Protein AF-A0A0F9J0K7-F1 (afdb_monomer)

pLDDT: mean 84.95, std 15.83, range [40.97, 98.31]

Mean predicted aligned error: 7.35 Å

Solvent-accessible surface area (backbone atoms only — not comparable to full-atom values): 5334 Å² total; per-residue (Å²): 134,86,79,78,76,76,84,81,73,52,50,65,62,50,36,67,70,46,55,84,46,34,69,56,44,37,51,51,50,51,50,48,30,70,74,75,48,79,60,73,61,47,81,35,80,68,33,55,81,31,42,44,37,54,52,41,40,74,74,71,24,55,48,46,27,33,15,81,48,38,56,86,97,31,42,68,49,66,82,92,47,85,79,81,76,70,87,124

Radius of gyration: 15.51 Å; Cα contacts (8 Å, |Δi|>4): 105; chains: 1; bounding box: 31×31×49 Å

Sequence (88 aa):
MAKTRKKTLTADEWREQLEPFDSWNRRLILATFGLLGIPSTYLDVGSGTGAMTAIARSIGIDALGVDVIARDPDKYYDLNAPMNLDRQ

Structure (mmCIF, N/CA/C/O backbone):
data_AF-A0A0F9J0K7-F1
#
_entry.id   AF-A0A0F9J0K7-F1
#
loop_
_atom_site.group_PDB
_atom_site.id
_atom_site.type_symbol
_atom_site.label_atom_id
_atom_site.label_alt_id
_atom_site.label_comp_id
_atom_site.label_asym_id
_atom_site.label_entity_id
_atom_site.label_seq_id
_atom_site.pdbx_PDB_ins_code
_atom_site.Cartn_x
_atom_site.Cartn_y
_atom_site.Cartn_z
_atom_site.occupancy
_atom_site.B_iso_or_equiv
_atom_site.auth_seq_id
_atom_site.auth_comp_id
_atom_site.auth_asym_id
_atom_site.auth_atom_id
_atom_site.pdbx_PDB_model_num
ATOM 1 N N . MET A 1 1 ? 10.080 15.443 -37.269 1.00 51.34 1 MET A N 1
ATOM 2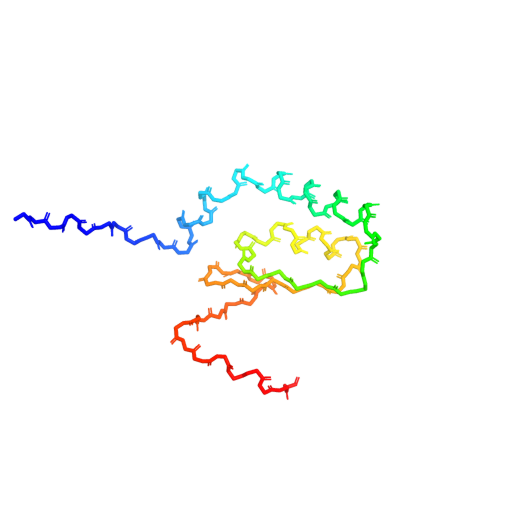 C CA . MET A 1 1 ? 10.530 15.353 -35.862 1.00 51.34 1 MET A CA 1
ATOM 3 C C . MET A 1 1 ? 10.296 13.931 -35.376 1.00 51.34 1 MET A C 1
ATOM 5 O O . MET A 1 1 ? 9.147 13.510 -35.322 1.00 51.34 1 MET A O 1
ATOM 9 N N . ALA A 1 2 ? 11.355 13.161 -35.117 1.00 52.88 2 ALA A N 1
ATOM 10 C CA . ALA A 1 2 ? 11.219 11.808 -34.582 1.00 52.88 2 ALA A CA 1
ATOM 11 C C . ALA A 1 2 ? 10.761 11.892 -33.118 1.00 52.88 2 ALA A C 1
ATOM 13 O O . ALA A 1 2 ? 11.419 12.535 -32.303 1.00 52.88 2 ALA A O 1
ATOM 14 N N . LYS A 1 3 ? 9.615 11.286 -32.785 1.00 56.41 3 LYS A N 1
ATOM 15 C CA . LYS A 1 3 ? 9.181 11.134 -31.392 1.00 56.41 3 LYS A CA 1
ATOM 16 C C . LYS A 1 3 ? 10.111 10.119 -30.731 1.00 56.41 3 LYS A C 1
ATOM 18 O O . LYS A 1 3 ? 10.046 8.936 -31.056 1.00 56.41 3 LYS A O 1
ATOM 23 N N . THR A 1 4 ? 10.978 10.565 -29.828 1.00 59.38 4 THR A N 1
ATOM 24 C CA . THR A 1 4 ? 11.783 9.670 -28.991 1.00 59.38 4 THR A CA 1
ATOM 25 C C . THR A 1 4 ? 10.826 8.788 -28.191 1.00 59.38 4 THR A C 1
ATOM 27 O O . THR A 1 4 ? 10.066 9.284 -27.357 1.00 59.38 4 THR A O 1
ATOM 30 N N . ARG A 1 5 ? 10.792 7.485 -28.484 1.00 62.91 5 ARG A N 1
ATOM 31 C CA . ARG A 1 5 ? 9.955 6.529 -27.752 1.00 62.91 5 ARG A CA 1
ATOM 32 C C . ARG A 1 5 ? 10.518 6.447 -26.330 1.00 62.91 5 ARG A C 1
ATOM 34 O O . ARG A 1 5 ? 11.648 5.998 -26.157 1.00 62.91 5 ARG A O 1
ATOM 41 N N . LYS A 1 6 ? 9.778 6.937 -25.327 1.00 69.56 6 LYS A N 1
ATOM 42 C CA . LYS A 1 6 ? 10.160 6.753 -23.917 1.00 69.56 6 LYS A CA 1
ATOM 43 C C . LYS A 1 6 ? 10.310 5.251 -23.663 1.00 69.56 6 LYS A C 1
ATOM 45 O O . LYS A 1 6 ? 9.434 4.484 -24.060 1.00 69.56 6 LYS A O 1
ATOM 50 N N . LYS A 1 7 ? 11.426 4.843 -23.051 1.00 78.81 7 LYS A N 1
ATOM 51 C CA . LYS A 1 7 ? 11.647 3.455 -22.628 1.00 78.81 7 LYS A CA 1
ATOM 52 C C . LYS A 1 7 ? 10.519 3.073 -21.663 1.00 78.81 7 LYS A C 1
ATOM 54 O O . LYS A 1 7 ? 10.315 3.767 -20.671 1.00 78.81 7 LYS A O 1
ATOM 59 N N . THR A 1 8 ? 9.790 2.005 -21.970 1.00 82.69 8 THR A N 1
ATOM 60 C CA . THR A 1 8 ? 8.837 1.409 -21.029 1.00 82.69 8 THR A CA 1
ATOM 61 C C . THR A 1 8 ? 9.632 0.653 -19.974 1.00 82.69 8 THR A C 1
ATOM 63 O O . THR A 1 8 ? 10.470 -0.175 -20.327 1.00 82.69 8 THR A O 1
ATOM 66 N N . LEU A 1 9 ? 9.399 0.973 -18.704 1.00 85.31 9 LEU A N 1
ATOM 67 C CA . LEU A 1 9 ? 10.017 0.277 -17.581 1.00 85.31 9 LEU A CA 1
ATOM 68 C C . LEU A 1 9 ? 9.310 -1.059 -17.345 1.00 85.31 9 LEU A C 1
ATOM 70 O O . LEU A 1 9 ? 8.094 -1.173 -17.518 1.00 85.31 9 LEU A O 1
ATOM 74 N N . THR A 1 10 ? 10.079 -2.060 -16.941 1.00 89.56 10 THR A N 1
ATOM 75 C CA . THR A 1 10 ? 9.562 -3.317 -16.396 1.00 89.56 10 THR A CA 1
ATOM 76 C C . THR A 1 10 ? 8.917 -3.088 -15.024 1.00 89.56 10 THR A C 1
ATOM 78 O O . THR A 1 10 ? 9.127 -2.056 -14.387 1.00 89.56 10 THR A O 1
ATOM 81 N N . ALA A 1 11 ? 8.133 -4.056 -14.544 1.00 85.81 11 ALA A N 1
ATOM 82 C CA . ALA A 1 11 ? 7.530 -3.991 -13.211 1.00 85.81 11 ALA A CA 1
ATOM 83 C C . ALA A 1 11 ? 8.584 -3.889 -12.091 1.00 85.81 11 ALA A C 1
ATOM 85 O O . ALA A 1 11 ? 8.378 -3.167 -11.118 1.00 85.81 11 ALA A O 1
ATOM 86 N N . ASP A 1 12 ? 9.721 -4.576 -12.239 1.00 89.06 12 ASP A N 1
ATOM 87 C CA . ASP A 1 12 ? 10.819 -4.512 -11.271 1.00 89.06 12 ASP A CA 1
ATOM 88 C C . ASP A 1 12 ? 11.516 -3.138 -11.315 1.00 89.06 12 ASP A C 1
ATOM 90 O O . ASP A 1 12 ? 11.682 -2.517 -10.270 1.00 89.06 12 ASP A O 1
ATOM 94 N N . GLU A 1 13 ? 11.803 -2.595 -12.507 1.00 91.75 13 GLU A N 1
ATOM 95 C CA . GLU A 1 13 ? 12.375 -1.241 -12.658 1.00 91.75 13 GLU A CA 1
ATOM 96 C C . GLU A 1 13 ? 11.443 -0.139 -12.123 1.00 91.75 13 GLU A C 1
ATOM 98 O O . GLU A 1 13 ? 11.910 0.890 -11.628 1.00 91.75 13 GLU A O 1
ATOM 103 N N . TRP A 1 14 ? 10.123 -0.323 -12.239 1.00 91.19 14 TRP A N 1
ATOM 104 C CA . TRP A 1 14 ? 9.150 0.568 -11.609 1.00 91.19 14 TRP A CA 1
ATOM 105 C C . TRP A 1 14 ? 9.222 0.481 -10.087 1.00 91.19 14 TRP A C 1
ATOM 107 O O . TRP A 1 14 ? 9.247 1.515 -9.425 1.00 91.19 14 TRP A O 1
ATOM 117 N N . ARG A 1 15 ? 9.293 -0.729 -9.522 1.00 89.56 15 ARG A N 1
ATOM 118 C CA . ARG A 1 15 ? 9.383 -0.916 -8.069 1.00 89.56 15 ARG A CA 1
ATOM 119 C C . ARG A 1 15 ? 10.661 -0.330 -7.484 1.00 89.56 15 ARG A C 1
ATOM 121 O O . ARG A 1 15 ? 10.563 0.409 -6.513 1.00 89.56 15 ARG A O 1
ATOM 128 N N . GLU A 1 16 ? 11.813 -0.549 -8.112 1.00 93.19 16 GLU A N 1
ATOM 129 C CA . GLU A 1 16 ? 13.090 0.039 -7.674 1.00 93.19 16 GLU A CA 1
ATOM 130 C C . GLU A 1 16 ? 13.024 1.574 -7.573 1.00 93.19 16 GLU A C 1
ATOM 132 O O . GLU A 1 16 ? 13.626 2.177 -6.687 1.00 93.19 16 GLU A O 1
ATOM 137 N N . GLN A 1 17 ? 12.253 2.226 -8.449 1.00 94.50 17 GLN A N 1
ATOM 138 C CA . GLN A 1 17 ? 12.045 3.677 -8.393 1.00 94.50 17 GLN A CA 1
ATOM 139 C C . GLN A 1 17 ? 11.055 4.110 -7.307 1.00 94.50 17 GLN A C 1
ATOM 141 O O . GLN A 1 17 ? 11.104 5.261 -6.873 1.00 94.50 17 GLN A O 1
ATOM 146 N N . LEU A 1 18 ? 10.160 3.221 -6.874 1.00 93.75 18 LEU A N 1
ATOM 147 C CA . LEU A 1 18 ? 9.129 3.500 -5.875 1.00 93.75 18 LEU A CA 1
ATOM 148 C C . LEU A 1 18 ? 9.575 3.177 -4.441 1.00 93.75 18 LEU A C 1
ATOM 150 O O . LEU A 1 18 ? 9.172 3.882 -3.517 1.00 93.75 18 LEU A O 1
ATOM 154 N N . GLU A 1 19 ? 10.440 2.178 -4.249 1.00 94.56 19 GLU A N 1
ATOM 155 C CA . GLU A 1 19 ? 10.952 1.747 -2.938 1.00 94.56 19 GLU A CA 1
ATOM 156 C C . GLU A 1 19 ? 11.493 2.886 -2.051 1.00 94.56 19 GLU A C 1
ATOM 158 O O . GLU A 1 19 ? 11.198 2.893 -0.850 1.00 94.56 19 GLU A O 1
ATOM 163 N N . PRO A 1 20 ? 12.210 3.906 -2.572 1.00 97.50 20 PRO A N 1
ATOM 164 C CA . PRO A 1 20 ? 12.661 5.031 -1.750 1.00 97.50 20 PRO A CA 1
ATOM 165 C C . PRO A 1 20 ? 11.525 5.797 -1.047 1.00 97.50 20 PRO A C 1
ATOM 167 O O . PRO A 1 20 ? 11.757 6.461 -0.032 1.00 97.50 20 PRO A O 1
ATOM 170 N N . PHE A 1 21 ? 10.291 5.705 -1.554 1.00 96.81 21 PHE A N 1
ATOM 171 C CA . PHE A 1 21 ? 9.112 6.377 -1.004 1.00 96.81 21 PHE A CA 1
ATOM 172 C C . PHE A 1 21 ? 8.334 5.526 0.009 1.00 96.81 21 PHE A C 1
ATOM 174 O O . PHE A 1 21 ? 7.456 6.053 0.695 1.00 96.81 21 PHE A O 1
ATOM 181 N N . ASP A 1 22 ? 8.676 4.248 0.187 1.00 96.62 22 ASP A N 1
ATOM 182 C CA . ASP A 1 22 ? 7.968 3.322 1.080 1.00 96.62 22 ASP A CA 1
ATOM 183 C C . ASP A 1 22 ? 7.818 3.853 2.506 1.00 96.62 22 ASP A C 1
ATOM 185 O O . ASP A 1 22 ? 6.764 3.716 3.131 1.00 96.62 22 ASP A O 1
ATOM 189 N N . SER A 1 23 ? 8.878 4.462 3.042 1.00 97.62 23 SER A N 1
ATOM 190 C CA . SER A 1 23 ? 8.862 4.997 4.406 1.00 97.62 23 SER A CA 1
ATOM 191 C C . SER A 1 23 ? 7.854 6.139 4.564 1.00 97.62 23 SER A C 1
ATOM 193 O O . SER A 1 23 ? 7.173 6.226 5.588 1.00 97.62 23 SER A O 1
ATOM 195 N N . TRP A 1 24 ? 7.710 6.981 3.539 1.00 98.06 24 TRP A N 1
ATOM 196 C CA . TRP A 1 24 ? 6.717 8.049 3.499 1.00 98.06 24 TRP A CA 1
ATOM 197 C C . TRP A 1 24 ? 5.311 7.489 3.322 1.00 98.06 24 TRP A C 1
ATOM 199 O O . TRP A 1 24 ? 4.410 7.895 4.052 1.00 98.06 24 TRP A O 1
ATOM 209 N N . ASN A 1 25 ? 5.142 6.502 2.445 1.00 97.25 25 ASN A N 1
ATOM 210 C CA . ASN A 1 25 ? 3.861 5.842 2.216 1.00 97.25 25 ASN A CA 1
ATOM 211 C C . ASN A 1 25 ? 3.308 5.205 3.499 1.00 97.25 25 ASN A C 1
ATOM 213 O O . ASN A 1 25 ? 2.151 5.427 3.856 1.00 97.25 25 ASN A O 1
ATOM 217 N N . ARG A 1 26 ? 4.157 4.507 4.265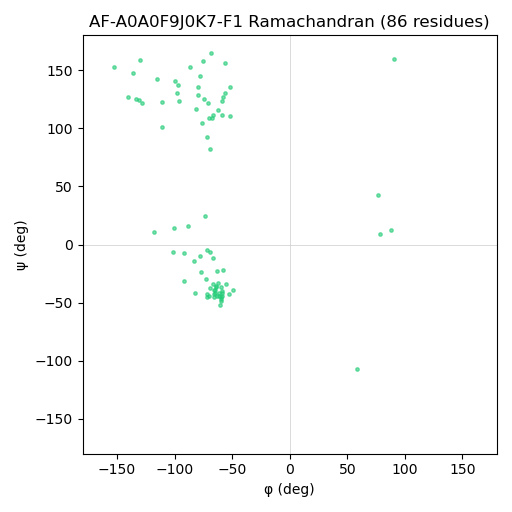 1.00 97.56 26 ARG A N 1
ATOM 218 C CA . ARG A 1 26 ? 3.777 3.937 5.571 1.00 97.56 26 ARG A CA 1
ATOM 219 C C . ARG A 1 26 ? 3.356 5.013 6.571 1.00 97.56 26 ARG A C 1
ATOM 221 O O . ARG A 1 26 ? 2.380 4.831 7.291 1.00 97.56 26 ARG A O 1
ATOM 228 N N . ARG A 1 27 ? 4.067 6.144 6.622 1.00 98.12 27 ARG A N 1
ATOM 229 C CA . ARG A 1 27 ? 3.710 7.263 7.513 1.00 98.12 27 ARG A CA 1
ATOM 230 C C . ARG A 1 27 ? 2.378 7.889 7.127 1.00 98.12 27 ARG A C 1
ATOM 232 O O . ARG A 1 27 ? 1.581 8.176 8.011 1.00 98.12 27 ARG A O 1
ATOM 239 N N . LEU A 1 28 ? 2.146 8.086 5.831 1.00 97.62 28 LEU A N 1
ATOM 240 C CA . LEU A 1 28 ? 0.912 8.670 5.315 1.00 97.62 28 LEU A CA 1
ATOM 241 C C . LEU A 1 28 ? -0.296 7.817 5.689 1.00 97.62 28 LEU A C 1
ATOM 243 O O . LEU A 1 28 ? -1.219 8.336 6.308 1.00 97.62 28 LEU A O 1
ATOM 247 N N . ILE A 1 29 ? -0.260 6.512 5.410 1.00 97.31 29 ILE A N 1
ATOM 248 C CA . ILE A 1 29 ? -1.406 5.647 5.706 1.00 97.31 29 ILE A CA 1
ATOM 249 C C . ILE A 1 29 ? -1.668 5.525 7.216 1.00 97.31 29 ILE A C 1
ATOM 251 O O . ILE A 1 29 ? -2.816 5.596 7.651 1.00 97.31 29 ILE A O 1
ATOM 255 N N . LEU A 1 30 ? -0.616 5.445 8.041 1.00 97.44 30 LEU A N 1
ATOM 256 C CA . LEU A 1 30 ? -0.760 5.439 9.500 1.00 97.44 30 LEU A CA 1
ATOM 257 C C . LEU A 1 30 ? -1.326 6.763 10.027 1.00 97.44 30 LEU A C 1
ATOM 259 O O . LEU A 1 30 ? -2.160 6.749 10.928 1.00 97.44 30 LEU A O 1
ATOM 263 N N . ALA A 1 31 ? -0.911 7.901 9.464 1.00 98.31 31 ALA A N 1
ATOM 264 C CA . ALA A 1 31 ? -1.474 9.202 9.816 1.00 98.31 31 ALA A CA 1
ATOM 265 C C . ALA A 1 31 ? -2.956 9.294 9.425 1.00 98.31 31 ALA A C 1
ATOM 267 O O . ALA A 1 31 ? -3.768 9.774 10.215 1.00 98.31 31 ALA 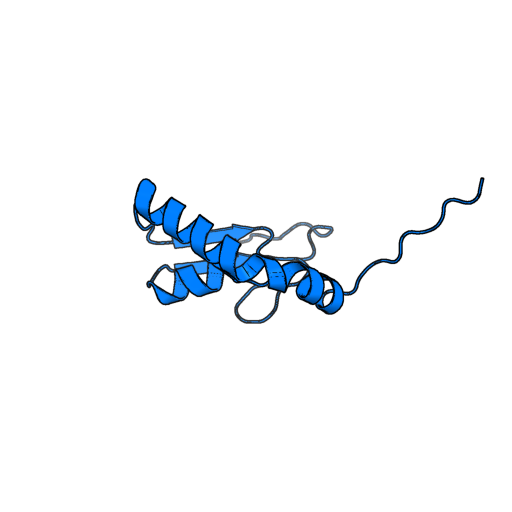A O 1
ATOM 268 N N . THR A 1 32 ? -3.326 8.782 8.248 1.00 97.69 32 THR A N 1
ATOM 269 C CA . THR A 1 32 ? -4.721 8.699 7.803 1.00 97.69 32 THR A CA 1
ATOM 270 C C . THR A 1 32 ? -5.563 7.859 8.761 1.00 97.69 32 THR A C 1
ATOM 272 O O . THR A 1 32 ? -6.609 8.329 9.202 1.00 97.69 32 THR A O 1
ATOM 275 N N . PHE A 1 33 ? -5.105 6.665 9.148 1.00 96.81 33 PHE A N 1
ATOM 276 C CA . PHE A 1 33 ? -5.816 5.826 10.121 1.00 96.81 33 PHE A CA 1
ATOM 277 C C . PHE A 1 33 ? -5.845 6.440 11.524 1.00 96.81 33 PHE A C 1
ATOM 279 O O . PHE A 1 33 ? -6.836 6.310 12.235 1.00 96.81 33 PHE A O 1
ATOM 286 N N . GLY A 1 34 ? -4.793 7.156 11.925 1.00 97.38 34 GLY A N 1
ATOM 287 C CA . GLY A 1 34 ? -4.783 7.899 13.185 1.00 97.38 34 GLY A CA 1
ATOM 288 C C . GLY A 1 34 ? -5.822 9.023 13.217 1.00 97.38 34 GLY A C 1
ATOM 289 O O . GLY A 1 34 ? -6.427 9.265 14.257 1.00 97.38 34 GLY A O 1
ATOM 290 N N . LEU A 1 35 ? -6.053 9.688 12.082 1.00 98.25 35 LEU A N 1
ATOM 291 C CA . LEU A 1 35 ? -7.003 10.796 11.971 1.00 98.25 35 LEU A CA 1
ATOM 292 C C . LEU A 1 35 ? -8.453 10.330 11.788 1.00 98.25 35 LEU A C 1
ATOM 294 O O . LEU A 1 35 ? -9.365 10.927 12.354 1.00 98.25 35 LEU A O 1
ATOM 298 N N . LEU A 1 36 ? -8.669 9.302 10.967 1.00 97.12 36 LEU A N 1
ATOM 299 C CA . LEU A 1 36 ? -10.003 8.860 10.542 1.00 97.12 36 LEU A CA 1
ATOM 300 C C . LEU A 1 36 ? -10.503 7.621 11.296 1.00 97.12 36 LEU A C 1
ATOM 302 O O . LEU A 1 36 ? -11.656 7.228 11.132 1.00 97.12 36 LEU A O 1
ATOM 306 N N . GLY A 1 37 ? -9.650 7.022 12.125 1.00 96.38 37 GLY A N 1
ATOM 307 C CA . GLY A 1 37 ? -9.882 5.723 12.737 1.00 96.38 37 GLY A CA 1
ATOM 308 C C . GLY A 1 37 ? -9.333 4.576 11.887 1.00 96.38 37 GLY A C 1
ATOM 309 O O . GLY A 1 37 ? -9.091 4.702 10.685 1.00 96.38 37 GLY A O 1
ATOM 310 N N . ILE A 1 38 ? -9.122 3.437 12.544 1.00 96.25 38 ILE A N 1
ATOM 311 C CA . ILE A 1 38 ? -8.635 2.212 11.908 1.00 96.25 38 ILE A CA 1
ATOM 312 C C . ILE A 1 38 ? -9.832 1.508 11.252 1.00 96.25 38 IL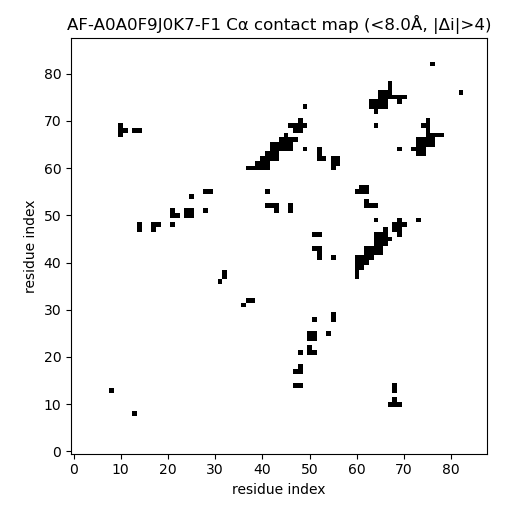E A C 1
ATOM 314 O O . ILE A 1 38 ? -10.758 1.116 11.969 1.00 96.25 38 ILE A O 1
ATOM 318 N N . PRO A 1 39 ? -9.854 1.345 9.917 1.00 96.75 39 PRO A N 1
ATOM 319 C CA . PRO A 1 39 ? -10.928 0.622 9.251 1.00 96.75 39 PRO A CA 1
ATOM 320 C C . PRO A 1 39 ? -10.778 -0.890 9.458 1.00 96.75 39 PRO A C 1
ATOM 322 O O . PRO A 1 39 ? -9.680 -1.392 9.684 1.00 96.75 39 PRO A O 1
ATOM 325 N N . SER A 1 40 ? -11.871 -1.642 9.317 1.00 95.69 40 SER A N 1
ATOM 326 C CA . SER A 1 40 ? -11.815 -3.111 9.311 1.00 95.69 40 SER A CA 1
ATOM 327 C C . SER A 1 40 ? -11.210 -3.675 8.021 1.00 95.69 40 SER A C 1
ATOM 329 O O . SER A 1 40 ? -10.607 -4.743 8.045 1.00 95.69 40 SER A O 1
ATOM 331 N N . THR A 1 41 ? -11.373 -2.960 6.902 1.00 95.88 41 THR A N 1
ATOM 332 C CA . THR A 1 41 ? -10.913 -3.370 5.568 1.00 95.88 41 THR A CA 1
ATOM 333 C C . THR A 1 41 ? -10.248 -2.213 4.823 1.00 95.88 41 THR A C 1
ATOM 335 O O . THR A 1 41 ? -10.689 -1.070 4.961 1.00 95.88 41 THR A O 1
ATOM 338 N N . TYR A 1 42 ? -9.254 -2.492 3.977 1.00 95.31 42 TYR A N 1
ATOM 339 C CA . TYR A 1 42 ? -8.549 -1.479 3.179 1.00 95.31 42 TYR A CA 1
ATOM 340 C C . TYR A 1 42 ? -8.233 -1.979 1.761 1.00 95.31 42 TYR A C 1
ATOM 342 O O . TYR A 1 42 ? -7.630 -3.032 1.585 1.00 95.31 42 TYR A O 1
ATOM 350 N N . LEU A 1 43 ? -8.625 -1.211 0.742 1.00 94.56 43 LEU A N 1
ATOM 351 C CA . LEU A 1 43 ? -8.285 -1.474 -0.658 1.00 94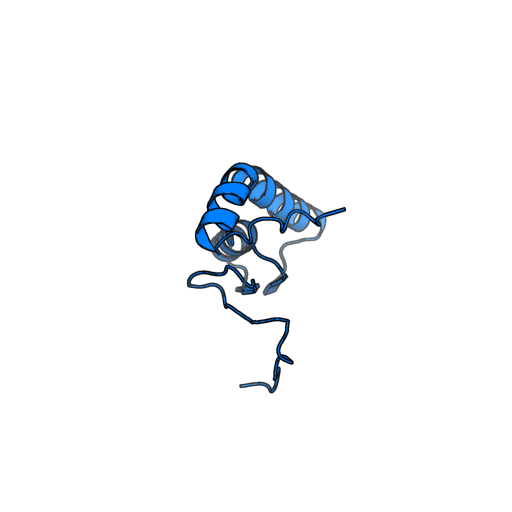.56 43 LEU A CA 1
ATOM 352 C C . LEU A 1 43 ? -7.321 -0.394 -1.158 1.00 94.56 43 LEU A C 1
ATOM 354 O O . LEU A 1 43 ? -7.658 0.790 -1.138 1.00 94.56 43 LEU A O 1
ATOM 358 N N . ASP A 1 44 ? -6.155 -0.817 -1.630 1.00 94.25 44 ASP A N 1
ATOM 359 C CA . ASP A 1 44 ? -5.083 0.037 -2.139 1.00 94.25 44 ASP A CA 1
ATOM 360 C C . ASP A 1 44 ? -4.949 -0.161 -3.656 1.00 94.25 44 ASP A C 1
ATOM 362 O O . ASP A 1 44 ? -4.437 -1.180 -4.124 1.00 94.25 44 ASP A O 1
ATOM 366 N N . VAL A 1 45 ? -5.489 0.778 -4.435 1.00 92.31 45 VAL A N 1
ATOM 367 C CA . VAL A 1 45 ? -5.480 0.718 -5.905 1.00 92.31 45 VAL A CA 1
ATOM 368 C C . VAL A 1 45 ? -4.311 1.536 -6.432 1.00 92.31 45 VAL A C 1
ATOM 370 O O . VAL A 1 45 ? -4.225 2.733 -6.169 1.00 92.31 45 VAL A O 1
ATOM 373 N N . GLY A 1 46 ? -3.448 0.904 -7.225 1.00 91.56 46 GLY A N 1
ATOM 374 C CA . GLY A 1 46 ? -2.146 1.471 -7.561 1.00 91.56 46 GLY A CA 1
ATOM 375 C C . GLY A 1 46 ? -1.169 1.330 -6.393 1.00 91.56 46 GLY A C 1
ATOM 376 O O . GLY A 1 46 ? -0.473 2.288 -6.058 1.00 91.56 46 GLY A O 1
ATOM 377 N N . SER A 1 47 ? -1.164 0.160 -5.739 1.00 93.31 47 SER A N 1
ATOM 378 C CA . SER A 1 47 ? -0.414 -0.075 -4.498 1.00 93.31 47 SER A CA 1
ATOM 379 C C . SER A 1 47 ? 1.111 -0.027 -4.664 1.00 93.31 47 SER A C 1
ATOM 381 O O . SER A 1 47 ? 1.845 0.015 -3.672 1.00 93.31 47 SER A O 1
ATOM 383 N N . GLY A 1 48 ? 1.619 -0.022 -5.899 1.00 93.50 48 GLY A N 1
ATOM 384 C CA . GLY A 1 48 ? 3.033 0.079 -6.236 1.00 93.50 48 GLY A CA 1
ATOM 385 C C . GLY A 1 48 ? 3.862 -1.050 -5.626 1.00 93.50 48 GLY A C 1
ATOM 386 O O . GLY A 1 48 ? 3.810 -2.198 -6.065 1.00 93.50 48 GLY A O 1
ATOM 387 N N . THR A 1 49 ? 4.656 -0.716 -4.608 1.00 93.31 49 THR A N 1
ATOM 388 C CA . THR A 1 49 ? 5.476 -1.669 -3.837 1.00 93.31 49 THR A CA 1
ATOM 389 C C . THR A 1 49 ? 4.674 -2.467 -2.808 1.00 93.31 49 THR A C 1
ATOM 391 O O . THR A 1 49 ? 5.210 -3.393 -2.204 1.00 93.31 49 THR A O 1
ATOM 394 N N . GLY A 1 50 ? 3.414 -2.098 -2.563 1.00 94.00 50 GLY A N 1
ATOM 395 C CA . GLY A 1 50 ? 2.576 -2.686 -1.520 1.00 94.00 50 GLY A CA 1
ATOM 396 C C . GLY A 1 50 ? 2.882 -2.158 -0.115 1.00 94.00 50 GLY A C 1
ATOM 397 O O . GLY A 1 50 ? 2.359 -2.682 0.865 1.00 94.00 50 GLY A O 1
ATOM 398 N N . ALA A 1 51 ? 3.712 -1.116 0.035 1.00 95.25 51 ALA A N 1
ATOM 399 C CA . ALA A 1 51 ? 4.162 -0.636 1.345 1.00 95.25 51 ALA A CA 1
ATOM 400 C C . ALA A 1 51 ? 3.020 -0.213 2.289 1.00 95.25 51 ALA A C 1
ATOM 402 O O . ALA A 1 51 ? 3.087 -0.501 3.488 1.00 95.25 51 ALA A O 1
ATOM 403 N N . MET A 1 52 ? 1.979 0.451 1.765 1.00 96.25 52 MET A N 1
ATOM 404 C CA . MET A 1 52 ? 0.798 0.847 2.548 1.00 96.25 52 MET A CA 1
ATOM 405 C C . MET A 1 52 ? -0.065 -0.363 2.909 1.00 96.25 52 MET A C 1
ATOM 407 O O . MET A 1 52 ? -0.449 -0.536 4.066 1.00 96.25 52 MET A O 1
ATOM 411 N N . THR A 1 53 ? -0.310 -1.243 1.939 1.00 95.81 53 THR A N 1
ATOM 412 C CA . THR A 1 53 ? -1.051 -2.489 2.160 1.00 95.81 53 THR A CA 1
ATOM 413 C C . THR A 1 53 ? -0.361 -3.372 3.208 1.00 95.81 53 THR A C 1
ATOM 415 O O . THR A 1 53 ? -1.005 -3.851 4.140 1.00 95.81 53 THR A O 1
ATOM 418 N N . ALA A 1 54 ? 0.960 -3.544 3.124 1.00 94.88 54 ALA A N 1
ATOM 419 C CA . ALA A 1 54 ? 1.732 -4.356 4.059 1.00 94.88 54 ALA A CA 1
ATOM 420 C C . ALA A 1 54 ? 1.660 -3.823 5.498 1.00 94.88 54 ALA A C 1
ATOM 422 O O . ALA A 1 54 ? 1.454 -4.603 6.430 1.00 94.88 54 ALA A O 1
ATOM 423 N N . ILE A 1 55 ? 1.788 -2.503 5.700 1.00 96.50 55 ILE A N 1
ATOM 424 C CA . ILE A 1 55 ? 1.660 -1.933 7.049 1.00 96.50 55 ILE A CA 1
ATOM 425 C C . ILE A 1 55 ? 0.218 -2.028 7.565 1.00 96.50 55 ILE A C 1
ATOM 427 O O . ILE A 1 55 ? 0.035 -2.355 8.735 1.00 96.50 55 ILE A O 1
ATOM 431 N N . ALA A 1 56 ? -0.794 -1.846 6.711 1.00 96.62 56 ALA A N 1
ATOM 432 C CA . ALA A 1 56 ? -2.195 -2.022 7.092 1.00 96.62 56 ALA A CA 1
ATOM 433 C C . ALA A 1 56 ? -2.470 -3.456 7.584 1.00 96.62 56 ALA A C 1
ATOM 435 O O . ALA A 1 56 ? -3.020 -3.638 8.671 1.00 96.62 56 ALA A O 1
ATOM 436 N N . ARG A 1 57 ? -1.989 -4.476 6.855 1.00 95.62 57 ARG A N 1
ATOM 437 C CA . ARG A 1 57 ? -2.076 -5.884 7.291 1.00 95.62 57 ARG A CA 1
ATOM 438 C C . ARG A 1 57 ? -1.376 -6.112 8.630 1.00 95.62 57 ARG A C 1
ATOM 440 O O . ARG A 1 57 ? -1.909 -6.803 9.493 1.00 95.62 57 ARG A O 1
ATOM 447 N N . SER A 1 58 ? -0.203 -5.506 8.832 1.00 95.44 58 SER A N 1
ATOM 448 C CA . SER A 1 58 ? 0.578 -5.682 10.067 1.00 95.44 58 SER A CA 1
ATOM 449 C C . SER A 1 58 ? -0.122 -5.167 11.330 1.00 95.44 58 SER A C 1
ATOM 451 O O . S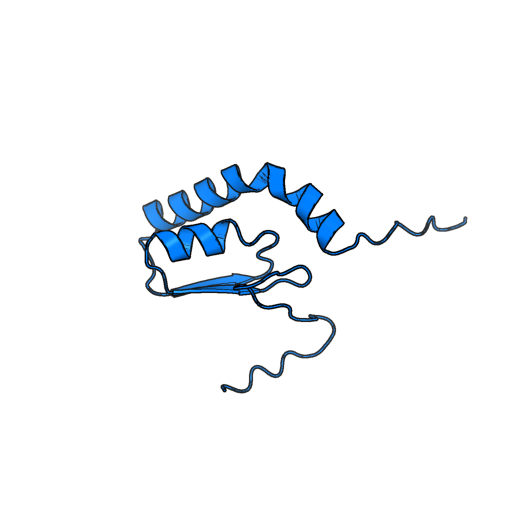ER A 1 58 ? 0.182 -5.640 12.422 1.00 95.44 58 SER A O 1
ATOM 453 N N . ILE A 1 59 ? -1.075 -4.238 11.187 1.00 95.44 59 ILE A N 1
ATOM 454 C CA . ILE A 1 59 ? -1.891 -3.715 12.293 1.00 95.44 59 ILE A CA 1
ATOM 455 C C . ILE A 1 59 ? -3.289 -4.351 12.358 1.00 95.44 59 ILE A C 1
ATOM 457 O O . ILE A 1 59 ? -4.155 -3.856 13.074 1.00 95.44 59 ILE A O 1
ATOM 461 N N . GLY A 1 60 ? -3.505 -5.458 11.640 1.00 95.50 60 GLY A N 1
ATOM 462 C CA . GLY A 1 60 ? -4.721 -6.268 11.725 1.00 95.50 60 GLY A CA 1
ATOM 463 C C . GLY A 1 60 ? -5.864 -5.839 10.804 1.00 95.50 60 GLY A C 1
ATOM 464 O O . GLY A 1 60 ? -6.979 -6.321 10.980 1.00 95.50 60 GLY A O 1
ATOM 465 N N . ILE A 1 61 ? -5.613 -4.958 9.832 1.00 96.50 61 ILE A N 1
ATOM 466 C CA . ILE A 1 61 ? -6.612 -4.591 8.819 1.00 96.50 61 ILE A CA 1
ATOM 467 C C . ILE A 1 61 ? -6.655 -5.678 7.741 1.00 96.50 61 ILE A C 1
ATOM 469 O O . ILE A 1 61 ? -5.609 -6.098 7.239 1.00 96.50 61 ILE A O 1
ATOM 473 N N . ASP A 1 62 ? -7.859 -6.086 7.334 1.00 95.50 62 ASP A N 1
ATOM 474 C CA . ASP A 1 62 ? -8.051 -6.916 6.143 1.00 95.50 62 ASP A CA 1
ATOM 475 C C . ASP A 1 62 ? -7.805 -6.069 4.885 1.00 95.50 62 ASP A C 1
ATOM 477 O O . ASP A 1 62 ? -8.668 -5.316 4.424 1.00 95.50 62 ASP A O 1
ATOM 481 N N . ALA A 1 63 ? -6.563 -6.099 4.399 1.00 94.75 63 ALA A N 1
ATOM 482 C CA . ALA A 1 63 ? -6.098 -5.214 3.343 1.00 94.75 63 ALA A CA 1
ATOM 483 C C . ALA A 1 63 ? -5.723 -5.953 2.052 1.00 94.75 63 ALA A C 1
ATOM 485 O O . ALA A 1 63 ? -5.100 -7.021 2.077 1.00 94.75 63 ALA A O 1
ATOM 486 N N . LEU A 1 64 ? -6.042 -5.334 0.913 1.00 93.62 64 LEU A N 1
ATOM 487 C CA . LEU A 1 64 ? -5.737 -5.821 -0.429 1.00 93.62 64 LEU A CA 1
ATOM 488 C C . LEU A 1 64 ? -5.085 -4.722 -1.275 1.00 93.62 64 LEU A C 1
ATOM 490 O O . LEU A 1 64 ? -5.674 -3.660 -1.463 1.00 93.62 64 LEU A O 1
ATOM 494 N N . GLY A 1 65 ? -3.903 -5.013 -1.820 1.00 92.69 65 GLY A N 1
ATOM 495 C CA . GLY A 1 65 ? -3.227 -4.185 -2.813 1.00 92.69 65 GLY A CA 1
ATOM 496 C C . GLY A 1 65 ? -3.491 -4.687 -4.229 1.00 92.69 65 GLY A C 1
ATOM 497 O O . GLY A 1 65 ? -3.475 -5.897 -4.483 1.00 92.69 65 GLY A O 1
ATOM 498 N N . VAL A 1 66 ? -3.743 -3.756 -5.146 1.00 91.25 66 VAL A N 1
ATOM 499 C CA . VAL A 1 66 ? -3.945 -4.011 -6.574 1.00 91.25 66 VAL A CA 1
ATOM 500 C C . VAL A 1 66 ? -3.032 -3.100 -7.377 1.00 91.25 66 VAL A C 1
ATOM 502 O O . VAL A 1 66 ? -3.144 -1.878 -7.289 1.00 91.25 66 VAL A O 1
ATOM 505 N N . ASP A 1 67 ? -2.172 -3.685 -8.209 1.00 91.00 67 ASP A N 1
ATOM 506 C CA . ASP A 1 67 ? -1.311 -2.916 -9.108 1.00 91.00 67 ASP A CA 1
ATOM 507 C C . ASP A 1 67 ? -0.940 -3.703 -10.372 1.00 91.00 67 ASP A C 1
ATOM 509 O O . ASP A 1 67 ? -0.835 -4.926 -10.360 1.00 91.00 67 ASP A O 1
ATOM 513 N N . VAL A 1 68 ? -0.664 -2.992 -11.463 1.00 87.88 68 VAL A N 1
ATOM 514 C CA . VAL A 1 68 ? -0.064 -3.545 -12.685 1.00 87.88 68 VAL A CA 1
ATOM 515 C C . VAL A 1 68 ? 1.405 -3.953 -12.492 1.00 87.88 68 VAL A C 1
ATOM 517 O O . VAL A 1 68 ? 2.003 -4.507 -13.406 1.00 87.88 68 VAL A O 1
ATOM 520 N N . ILE A 1 69 ? 2.033 -3.663 -11.351 1.00 87.38 69 ILE A N 1
ATOM 521 C CA . ILE A 1 69 ? 3.403 -4.103 -11.025 1.00 87.38 69 ILE A CA 1
ATOM 522 C C . ILE A 1 69 ? 3.472 -5.019 -9.792 1.00 87.38 69 ILE A C 1
ATOM 524 O O . ILE A 1 69 ? 4.574 -5.294 -9.307 1.00 87.38 69 ILE A O 1
ATOM 528 N N . ALA A 1 70 ? 2.322 -5.494 -9.297 1.00 77.75 70 ALA A N 1
ATOM 529 C CA . ALA A 1 70 ? 2.183 -6.198 -8.020 1.00 77.75 70 ALA A CA 1
ATOM 530 C C . ALA A 1 70 ? 3.067 -7.458 -7.863 1.00 77.75 70 ALA A C 1
ATOM 532 O O . ALA A 1 70 ? 3.448 -8.114 -8.837 1.00 77.75 70 ALA A O 1
ATOM 533 N N . ARG A 1 71 ? 3.348 -7.815 -6.601 1.00 71.75 71 ARG A N 1
ATOM 534 C CA . ARG A 1 71 ? 3.879 -9.119 -6.159 1.00 71.75 71 ARG A CA 1
ATOM 535 C C . ARG A 1 71 ? 3.037 -9.656 -5.000 1.00 71.75 71 ARG A C 1
ATOM 537 O O . ARG A 1 71 ? 2.399 -8.885 -4.297 1.00 71.75 71 ARG A O 1
ATOM 544 N N . ASP A 1 72 ? 3.100 -10.966 -4.784 1.00 62.16 72 ASP A N 1
ATOM 545 C CA . ASP A 1 72 ? 2.401 -11.676 -3.703 1.00 62.16 72 ASP A CA 1
ATOM 546 C C . ASP A 1 72 ? 2.675 -11.034 -2.315 1.00 62.16 72 ASP A C 1
ATOM 548 O O . ASP A 1 72 ? 3.837 -10.722 -2.030 1.00 62.16 72 ASP A O 1
ATOM 552 N N . PRO A 1 73 ? 1.668 -10.825 -1.435 1.00 63.78 73 PRO A N 1
ATOM 553 C CA . PRO A 1 73 ? 0.264 -11.234 -1.546 1.00 63.78 73 PRO A CA 1
ATOM 554 C C . PRO A 1 73 ? -0.660 -10.225 -2.255 1.00 63.78 73 PRO A C 1
ATOM 556 O O . PRO A 1 73 ? -1.883 -10.299 -2.119 1.00 63.78 73 PRO A O 1
ATOM 559 N N . ASP A 1 74 ? -0.108 -9.257 -2.988 1.00 77.44 74 ASP A N 1
ATOM 560 C CA . ASP A 1 74 ? -0.891 -8.295 -3.767 1.00 77.44 74 ASP A CA 1
ATOM 561 C C . ASP A 1 74 ? -1.228 -8.836 -5.159 1.00 77.44 74 ASP A C 1
ATOM 563 O O . ASP A 1 74 ? -0.533 -9.687 -5.721 1.00 77.44 74 ASP A O 1
ATOM 567 N N . LYS A 1 75 ? -2.340 -8.355 -5.723 1.00 75.25 75 LYS A N 1
ATOM 568 C CA . LYS A 1 75 ? -2.884 -8.887 -6.973 1.00 75.25 75 LYS A CA 1
ATOM 569 C C . LYS A 1 75 ? -2.474 -8.041 -8.172 1.00 75.25 75 LYS A C 1
ATOM 571 O O . LYS A 1 75 ? -2.681 -6.827 -8.195 1.00 75.25 75 LYS A O 1
ATOM 576 N N . TYR A 1 76 ? -1.967 -8.717 -9.199 1.00 75.69 76 TYR A N 1
ATOM 577 C CA . TYR A 1 76 ? -1.755 -8.129 -10.515 1.00 75.69 76 TYR A CA 1
ATOM 578 C C . TYR A 1 76 ? -3.070 -8.077 -11.297 1.00 75.69 76 TYR A C 1
ATOM 580 O O . TYR A 1 76 ? -3.730 -9.105 -11.458 1.00 75.69 76 TYR A O 1
ATOM 588 N N . TYR A 1 77 ? -3.417 -6.908 -11.836 1.00 70.12 77 TYR A N 1
ATOM 589 C CA . TYR A 1 77 ? -4.537 -6.745 -12.765 1.00 70.12 77 TYR A CA 1
ATOM 590 C C . TYR A 1 77 ? -4.110 -5.893 -13.960 1.00 70.12 77 TYR A C 1
ATOM 592 O O . TYR A 1 77 ? -3.651 -4.770 -13.776 1.00 70.12 77 TYR A O 1
ATOM 600 N N . ASP A 1 78 ? -4.293 -6.397 -15.184 1.00 67.88 78 ASP A N 1
ATOM 601 C CA . ASP A 1 78 ? -4.141 -5.577 -16.389 1.00 67.88 78 ASP A CA 1
ATOM 602 C C . ASP A 1 78 ? -5.367 -4.672 -16.544 1.00 67.88 78 ASP A C 1
ATOM 604 O O . ASP A 1 78 ? -6.440 -5.123 -16.940 1.00 67.88 78 ASP A O 1
ATOM 608 N N . LEU A 1 79 ? -5.203 -3.385 -16.239 1.00 66.00 79 LEU A N 1
ATOM 609 C CA . LEU A 1 79 ? -6.273 -2.387 -16.332 1.00 66.00 79 LEU A CA 1
ATOM 610 C C . LEU A 1 79 ? -6.651 -2.024 -17.783 1.00 66.00 79 LEU A C 1
ATOM 612 O O . LEU A 1 79 ? -7.599 -1.267 -17.986 1.00 66.00 79 LEU A O 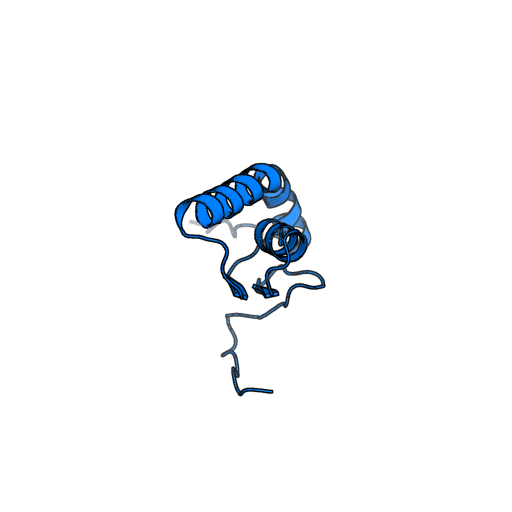1
ATOM 616 N N . ASN A 1 80 ? -5.939 -2.544 -18.794 1.00 65.88 80 ASN A N 1
ATOM 617 C CA . ASN A 1 80 ? -6.349 -2.443 -20.201 1.00 65.88 80 ASN A CA 1
ATOM 618 C C . ASN A 1 80 ? -7.365 -3.525 -20.592 1.00 65.88 80 ASN A C 1
ATOM 620 O O . ASN A 1 80 ? -7.999 -3.417 -21.643 1.00 65.88 80 ASN A O 1
ATOM 624 N N . ALA A 1 81 ? -7.531 -4.552 -19.757 1.00 58.00 81 ALA A N 1
ATOM 625 C CA . ALA A 1 81 ? -8.605 -5.522 -19.864 1.00 58.00 81 ALA A CA 1
ATOM 626 C C . ALA A 1 81 ? -9.715 -5.166 -18.857 1.00 58.00 81 ALA A C 1
ATOM 628 O O . ALA A 1 81 ? -9.422 -4.758 -17.730 1.00 58.00 81 ALA A O 1
ATOM 629 N N . PRO A 1 82 ? -11.004 -5.300 -19.220 1.00 62.38 82 PRO A N 1
ATOM 630 C CA . PRO A 1 82 ? -12.082 -5.116 -18.259 1.00 62.38 82 PRO A CA 1
ATOM 631 C C . PRO A 1 82 ? -11.906 -6.096 -17.095 1.00 62.38 82 PRO A C 1
ATOM 633 O O . PRO A 1 82 ? -11.780 -7.305 -17.296 1.00 62.38 82 PRO A O 1
ATOM 636 N N . MET A 1 83 ? -11.898 -5.573 -15.867 1.00 58.19 83 MET A N 1
ATOM 637 C CA . MET A 1 83 ? -11.935 -6.413 -14.676 1.00 58.19 83 MET A CA 1
ATOM 638 C C . MET A 1 83 ? -13.308 -7.092 -14.620 1.00 58.19 83 MET A C 1
ATOM 640 O O . MET A 1 83 ? -14.307 -6.429 -14.341 1.00 58.19 83 MET A O 1
ATOM 644 N N . ASN A 1 84 ? -13.366 -8.404 -14.865 1.00 57.16 84 ASN A N 1
ATOM 645 C CA . ASN A 1 84 ? -14.532 -9.210 -14.501 1.00 57.16 84 ASN A CA 1
ATOM 646 C C . ASN A 1 84 ? -14.566 -9.296 -12.968 1.00 57.16 84 ASN A C 1
ATOM 648 O O . ASN A 1 84 ? -14.055 -10.242 -12.375 1.00 57.16 84 ASN A O 1
ATOM 652 N N . LEU A 1 85 ? -15.112 -8.261 -12.322 1.00 54.16 85 LEU A N 1
ATOM 653 C CA . LEU A 1 85 ? -15.327 -8.175 -10.870 1.00 54.16 85 LEU A CA 1
ATOM 654 C C . LEU A 1 85 ? -16.497 -9.059 -10.404 1.00 54.16 85 LEU A C 1
ATOM 656 O O . LEU A 1 85 ? -17.124 -8.791 -9.376 1.00 54.16 85 LEU A O 1
ATOM 660 N N . ASP A 1 86 ? -16.806 -10.105 -11.165 1.00 48.19 86 ASP A N 1
ATOM 661 C CA . ASP A 1 86 ? -17.817 -11.083 -10.818 1.00 48.19 86 ASP A CA 1
ATOM 662 C C . ASP A 1 86 ? -17.354 -11.748 -9.520 1.00 48.19 86 ASP A C 1
ATOM 664 O O . ASP A 1 86 ? -16.276 -12.341 -9.458 1.00 48.19 86 ASP A O 1
ATOM 668 N N . ARG A 1 87 ? -18.138 -11.557 -8.454 1.00 42.12 87 ARG A N 1
ATOM 669 C CA . ARG A 1 87 ? -17.848 -12.058 -7.107 1.00 42.12 87 ARG A CA 1
ATOM 670 C C . ARG A 1 87 ? -17.558 -13.563 -7.177 1.00 42.12 87 ARG A C 1
ATOM 672 O O . ARG A 1 87 ? -18.479 -14.336 -7.439 1.00 42.12 87 ARG A O 1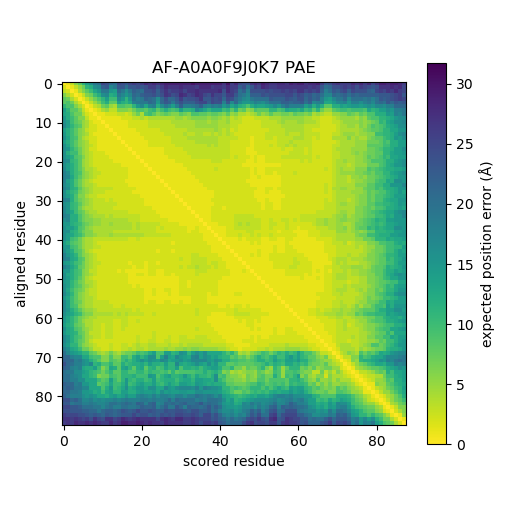
ATOM 679 N N . GLN A 1 88 ? -16.303 -13.946 -6.951 1.00 40.97 88 GLN A N 1
ATOM 680 C CA . GLN A 1 88 ? -15.916 -15.309 -6.580 1.00 40.97 88 GLN A CA 1
ATOM 681 C C . GLN A 1 88 ? -15.926 -15.441 -5.062 1.00 40.97 88 GLN A C 1
ATOM 683 O O . GLN A 1 88 ? -15.491 -14.472 -4.396 1.00 40.97 88 GLN A O 1
#

Secondary structure (DSSP, 8-state):
-----PPPPPHHHHHHHHGGGHHHHHHHHHHHHHHH---SEEEEET-TTSHHHHHHHHTT-EEEEEETT--TTSEE--TTS-------

Foldseek 3Di:
DDDDPPDDDALVRQLVVCVVCLVVLCVVLVVVCVVVNQDQEEEAEQCRNVSSQVSNVVVNHNYEYEHCSDDPPHDHDDPVDDPPVPPD

Organism: NCBI:txid412755

InterPro domains:
  IPR029063 S-adenosyl-L-methionine-dependent methyltransferase superfamily [G3DSA:3.40.50.150] (5-74)
  IPR029063 S-adenosyl-L-methionine-dependent methyltransferase superfamily [SSF53335] (13-73)

Nearest PDB structures (foldseek):
  5ufm-assembly1_A  TM=5.522E-01  e=1.071E-02  Burkholderia thailandensis E264
  3g2m-assembly1_B  TM=7.728E-01  e=7.012E-01  Amycolatopsis orientalis
  4azt-assembly1_A  TM=6.571E-01  e=3.493E-01  Escherichia coli
  4azs-assembly1_A  TM=5.333E-01  e=4.616E-01  Escherichia coli
  4ax8-assembly1_A  TM=5.323E-01  e=6.540E-01  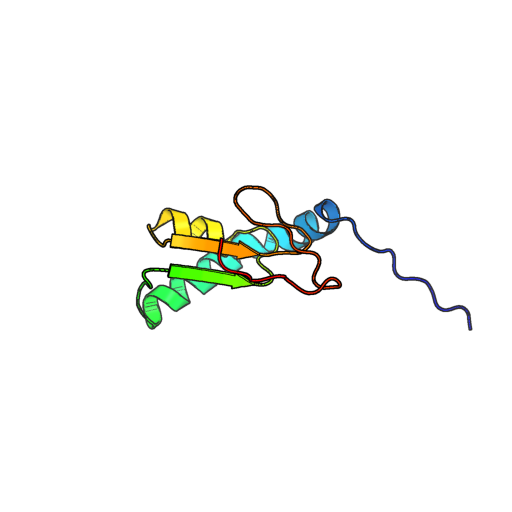Escherichia coli